Protein AF-A0A098E6D9-F1 (afdb_monomer_lite)

Organism: Ostreococcus tauri (NCBI:txid70448)

Sequence (178 aa):
MLVVFVSSFVLCVAFELAEGRKIWLTEDYASACRRLDDARRRLVDAEEKASEKGDTKKNARAVSHARVAVADAERRRREMAIIARKWFTGATYSGALVVRAVYGDAAGWRLPFAVPDFARGLLGAGEDPRDINAATAFLLTTFVIRSVIGDFLDRRVRVADAYTSASRRTKELMNKTQ

Foldseek 3Di:
DVVLLVLLLVLLVVLCVVCCVPQVVDVVLVVLVVQLVVLVVQLVVLVVVCVVDPPPPVSVVSNVVSVVSNVVSLVVLLVSVVVSVVVSVVVLVVSLVVQCVVQPLDFQDFAPDFDPPVCCVVQVQDPGRRTGGSSSNSSVSNVVSNVVVCVVVVVCVSNVVSPVVVVVVVVVVVVVVD

pLDDT: mean 77.9, std 12.8, range [39.34, 92.75]

Structure (mmCIF, N/CA/C/O backbone):
data_AF-A0A098E6D9-F1
#
_entry.id   AF-A0A098E6D9-F1
#
loop_
_atom_site.group_PDB
_atom_site.id
_atom_site.type_symbol
_atom_site.label_atom_id
_atom_site.label_alt_id
_atom_site.label_comp_id
_atom_site.label_asym_id
_atom_site.label_entity_id
_atom_site.label_seq_id
_atom_site.pdbx_PDB_ins_code
_atom_site.Cartn_x
_atom_site.Cartn_y
_atom_site.Cartn_z
_atom_site.occupancy
_atom_site.B_iso_or_equiv
_atom_site.auth_seq_id
_atom_site.auth_comp_id
_atom_site.auth_asym_id
_atom_site.auth_atom_id
_atom_site.pdbx_PDB_model_num
ATOM 1 N N . MET A 1 1 ? 13.467 -4.546 -21.155 1.00 65.75 1 MET A N 1
ATOM 2 C CA . MET A 1 1 ? 12.215 -5.224 -20.736 1.00 65.75 1 MET A CA 1
ATOM 3 C C . MET A 1 1 ? 12.384 -6.174 -19.552 1.00 65.75 1 MET A C 1
ATOM 5 O O . MET A 1 1 ? 11.866 -5.846 -18.492 1.00 65.75 1 MET A O 1
ATOM 9 N N . LEU A 1 2 ? 13.107 -7.301 -19.677 1.00 79.19 2 LEU A N 1
ATOM 10 C CA . LEU A 1 2 ? 13.251 -8.285 -18.584 1.00 79.19 2 LEU A CA 1
ATOM 11 C C . LEU A 1 2 ? 13.831 -7.670 -17.301 1.00 79.19 2 LEU A C 1
ATOM 13 O O . LEU A 1 2 ? 13.334 -7.936 -16.215 1.00 79.19 2 LEU A O 1
ATOM 17 N N . VAL A 1 3 ? 14.832 -6.796 -17.433 1.00 78.31 3 VAL A N 1
ATOM 18 C CA . VAL A 1 3 ? 15.489 -6.166 -16.278 1.00 78.31 3 V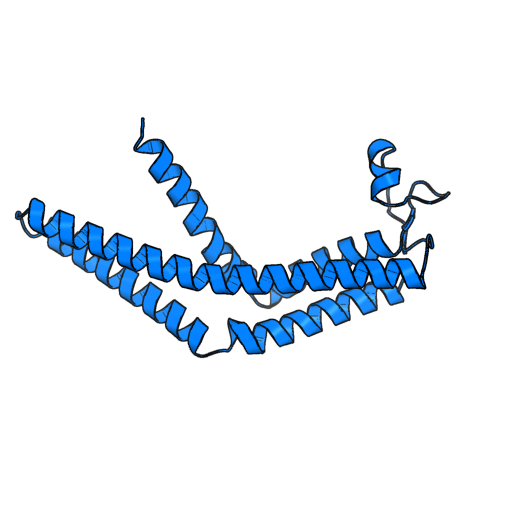AL A CA 1
ATOM 19 C C . VAL A 1 3 ? 14.520 -5.305 -15.466 1.00 78.31 3 VAL A C 1
ATOM 21 O O . VAL A 1 3 ? 14.479 -5.444 -14.253 1.00 78.31 3 VAL A O 1
ATOM 24 N N . VAL A 1 4 ? 13.670 -4.499 -16.116 1.00 83.81 4 VAL A N 1
ATOM 25 C CA . VAL A 1 4 ? 12.647 -3.686 -15.428 1.00 83.81 4 VAL A CA 1
ATOM 26 C C . VAL A 1 4 ? 11.694 -4.577 -14.633 1.00 83.81 4 VAL A C 1
ATOM 28 O O . VAL A 1 4 ? 11.439 -4.310 -13.463 1.00 83.81 4 VAL A O 1
ATOM 31 N N . PHE A 1 5 ? 11.227 -5.670 -15.242 1.00 86.94 5 PHE A N 1
ATOM 32 C CA . PHE A 1 5 ? 10.346 -6.623 -14.574 1.00 86.94 5 PHE A CA 1
ATOM 33 C C . PHE A 1 5 ? 11.021 -7.292 -13.370 1.00 86.94 5 PHE A C 1
ATOM 35 O O . PHE A 1 5 ? 10.456 -7.306 -12.278 1.00 86.94 5 PHE A O 1
ATOM 42 N N . VAL A 1 6 ? 12.245 -7.800 -13.545 1.00 88.00 6 VAL A N 1
ATOM 43 C CA . VAL A 1 6 ? 13.014 -8.451 -12.475 1.00 88.00 6 VAL A CA 1
ATOM 44 C C . VAL A 1 6 ? 13.303 -7.468 -11.340 1.00 88.00 6 VAL A C 1
ATOM 46 O O . VAL A 1 6 ? 13.092 -7.810 -10.180 1.00 88.00 6 VAL A O 1
ATOM 49 N N . SER A 1 7 ? 13.706 -6.232 -11.640 1.00 87.00 7 SER A N 1
ATOM 50 C CA . SER A 1 7 ? 13.943 -5.198 -10.628 1.00 87.00 7 SER A CA 1
ATOM 51 C C . SER A 1 7 ? 12.672 -4.850 -9.850 1.00 87.00 7 SER A C 1
ATOM 53 O O . SER A 1 7 ? 12.715 -4.774 -8.622 1.00 87.00 7 SER A O 1
ATOM 55 N N . SER A 1 8 ? 11.531 -4.686 -10.531 1.00 90.38 8 SER A N 1
ATOM 56 C CA . SER A 1 8 ? 10.234 -4.470 -9.876 1.00 90.38 8 SER A CA 1
ATOM 57 C C . SER A 1 8 ? 9.843 -5.650 -8.986 1.00 90.38 8 SER A C 1
ATOM 59 O O . SER A 1 8 ? 9.383 -5.447 -7.860 1.00 90.38 8 SER A O 1
ATOM 61 N N . PHE A 1 9 ? 10.056 -6.881 -9.457 1.00 90.44 9 PHE A N 1
ATOM 62 C CA . PHE A 1 9 ? 9.768 -8.094 -8.697 1.00 90.44 9 PHE A CA 1
ATOM 63 C C . PHE A 1 9 ? 10.631 -8.197 -7.436 1.00 90.44 9 PHE A C 1
ATOM 65 O O . PHE A 1 9 ? 10.098 -8.365 -6.339 1.00 90.44 9 PHE A O 1
ATOM 72 N N . VAL A 1 10 ? 11.949 -8.019 -7.570 1.00 91.06 10 VAL A N 1
ATOM 73 C CA . VAL A 1 10 ? 12.897 -8.045 -6.447 1.00 91.06 10 VAL A CA 1
ATOM 74 C C . VAL A 1 10 ? 12.546 -6.976 -5.418 1.00 91.06 10 VAL A C 1
ATOM 76 O O . VAL A 1 10 ? 12.503 -7.283 -4.228 1.00 91.06 10 VAL A O 1
ATOM 79 N N . LEU A 1 11 ? 12.228 -5.749 -5.851 1.00 90.88 11 LEU A N 1
ATOM 80 C CA . LEU A 1 11 ? 11.802 -4.690 -4.937 1.00 90.88 11 LEU A CA 1
ATOM 81 C C . LEU A 1 11 ? 10.538 -5.095 -4.166 1.00 90.88 11 LEU A C 1
ATOM 83 O O . LEU A 1 11 ? 10.488 -4.939 -2.946 1.00 90.88 11 LEU A O 1
ATOM 87 N N . CYS A 1 12 ? 9.529 -5.637 -4.855 1.00 89.81 12 CYS A N 1
ATOM 88 C CA . CYS A 1 12 ? 8.280 -6.056 -4.223 1.00 89.81 12 CYS A CA 1
ATOM 89 C C . CYS A 1 12 ? 8.492 -7.179 -3.201 1.00 89.81 12 CYS A C 1
ATOM 91 O O . CYS A 1 12 ? 7.958 -7.094 -2.097 1.00 89.81 12 CYS A O 1
ATOM 93 N N . VAL A 1 13 ? 9.280 -8.202 -3.544 1.00 89.00 13 VAL A N 1
ATOM 94 C CA . VAL A 1 13 ? 9.582 -9.326 -2.644 1.00 89.00 13 VAL A CA 1
ATOM 95 C C . VAL A 1 13 ? 10.403 -8.858 -1.445 1.00 89.00 13 VAL A C 1
ATOM 97 O O . VAL A 1 13 ? 10.066 -9.188 -0.310 1.00 89.00 13 VAL A O 1
ATOM 100 N N . ALA A 1 14 ? 11.440 -8.045 -1.663 1.00 88.69 14 ALA A N 1
ATOM 101 C CA . ALA A 1 14 ? 12.267 -7.510 -0.585 1.00 88.69 14 ALA A CA 1
ATOM 102 C C . ALA A 1 14 ? 11.437 -6.683 0.408 1.00 88.69 14 ALA A C 1
ATOM 104 O O . ALA A 1 14 ? 11.579 -6.848 1.622 1.00 88.69 14 ALA A O 1
ATOM 105 N N . PHE A 1 15 ? 10.531 -5.838 -0.093 1.00 86.88 15 PHE A N 1
ATOM 106 C CA . PHE A 1 15 ? 9.629 -5.069 0.761 1.00 86.88 15 PHE A CA 1
ATOM 107 C C . PHE A 1 15 ? 8.600 -5.933 1.472 1.00 86.88 15 PHE A C 1
ATOM 109 O O . PHE A 1 15 ? 8.308 -5.665 2.631 1.00 86.88 15 PHE A O 1
ATOM 116 N N . GLU A 1 16 ? 8.072 -6.972 0.832 1.00 83.06 16 GLU A N 1
ATOM 117 C CA . GLU A 1 16 ? 7.136 -7.873 1.500 1.00 83.06 16 GLU A CA 1
ATOM 118 C C . GLU A 1 16 ? 7.812 -8.660 2.626 1.00 83.06 16 GLU A C 1
ATOM 120 O O . GLU A 1 16 ? 7.252 -8.774 3.713 1.00 83.06 16 GLU A O 1
ATOM 125 N N . LEU A 1 17 ? 9.053 -9.113 2.428 1.00 83.44 17 LEU A N 1
ATOM 126 C CA . LEU A 1 17 ? 9.843 -9.756 3.481 1.00 83.44 17 LEU A CA 1
ATOM 127 C C . LEU A 1 17 ? 10.190 -8.781 4.614 1.00 83.44 17 LEU A C 1
ATOM 129 O O . LEU A 1 17 ? 10.124 -9.143 5.792 1.00 83.44 17 LEU A O 1
ATOM 133 N N . ALA A 1 18 ? 10.543 -7.538 4.277 1.00 82.94 18 ALA A N 1
ATOM 134 C CA . ALA A 1 18 ? 10.872 -6.507 5.256 1.00 82.94 18 ALA A CA 1
ATOM 135 C C . ALA A 1 18 ? 9.644 -6.053 6.064 1.00 82.94 18 ALA A C 1
ATOM 137 O O . ALA A 1 18 ? 9.718 -5.982 7.292 1.00 82.94 18 ALA A O 1
ATOM 138 N N . GLU A 1 19 ? 8.515 -5.779 5.402 1.00 78.25 19 GLU A N 1
ATOM 139 C CA . GLU A 1 19 ? 7.231 -5.470 6.044 1.00 78.25 19 GLU A CA 1
ATOM 140 C C . GLU A 1 19 ? 6.744 -6.658 6.874 1.00 78.25 19 GLU A C 1
ATOM 142 O O . GLU A 1 19 ? 6.321 -6.475 8.014 1.00 78.25 19 GLU A O 1
ATOM 147 N N . GLY A 1 20 ? 6.841 -7.873 6.329 1.00 71.88 20 GLY A N 1
ATOM 148 C CA . GLY A 1 20 ? 6.525 -9.113 7.026 1.00 71.88 20 GLY A CA 1
ATOM 149 C C . GLY A 1 20 ? 7.254 -9.176 8.360 1.00 71.88 20 GLY A C 1
ATOM 150 O O . GLY A 1 20 ? 6.616 -9.222 9.402 1.00 71.88 20 GLY A O 1
ATOM 151 N N . ARG A 1 21 ? 8.585 -9.067 8.348 1.00 74.94 21 ARG A N 1
ATOM 152 C CA . ARG A 1 21 ? 9.406 -9.141 9.565 1.00 74.94 21 ARG A CA 1
ATOM 153 C C . ARG A 1 21 ? 9.199 -7.987 10.544 1.00 74.94 21 ARG A C 1
ATOM 155 O O . ARG A 1 21 ? 9.228 -8.224 11.744 1.00 74.94 21 ARG A O 1
ATOM 162 N N . LYS A 1 22 ? 9.055 -6.748 10.063 1.00 69.50 22 LYS A N 1
ATOM 163 C CA . LYS A 1 22 ? 9.039 -5.557 10.935 1.00 69.50 22 LYS A CA 1
ATOM 164 C C . LYS A 1 22 ? 7.652 -5.143 11.411 1.00 69.50 22 LYS A C 1
ATOM 166 O O . LYS A 1 22 ? 7.557 -4.425 12.400 1.00 69.50 22 LYS A O 1
ATOM 171 N N . ILE A 1 23 ? 6.602 -5.517 10.685 1.00 68.69 23 ILE A N 1
ATOM 172 C CA . ILE A 1 23 ? 5.256 -4.981 10.904 1.00 68.69 23 ILE A CA 1
ATOM 173 C C . ILE A 1 23 ? 4.261 -6.106 11.137 1.00 68.69 23 ILE A C 1
ATOM 175 O O . ILE A 1 23 ? 3.522 -6.046 12.105 1.00 68.69 23 ILE A O 1
ATOM 179 N N . TRP A 1 24 ? 4.221 -7.127 10.280 1.00 63.44 24 TRP A N 1
ATOM 180 C CA . TRP A 1 24 ? 3.125 -8.107 10.320 1.00 63.44 24 TRP A CA 1
ATOM 181 C C . TRP A 1 24 ? 3.408 -9.327 11.204 1.00 63.44 24 TRP A C 1
ATOM 183 O O . TRP A 1 24 ? 2.477 -9.890 11.771 1.00 63.44 24 TRP A O 1
ATOM 193 N N . LEU A 1 25 ? 4.674 -9.729 11.329 1.00 60.56 25 LEU A N 1
ATOM 194 C CA . LEU A 1 25 ? 5.124 -10.876 12.126 1.00 60.56 25 LEU A CA 1
ATOM 195 C C . LEU A 1 25 ? 5.604 -10.475 13.526 1.00 60.56 25 LEU A C 1
ATOM 197 O O . LEU A 1 25 ? 6.113 -11.316 14.263 1.00 60.56 25 LEU A O 1
ATOM 201 N N . THR A 1 26 ? 5.479 -9.201 13.898 1.00 68.31 26 THR A N 1
ATOM 202 C CA . THR A 1 26 ? 5.846 -8.741 15.237 1.00 68.31 26 THR A CA 1
ATOM 203 C C . THR A 1 26 ? 4.718 -8.997 16.231 1.00 68.31 26 THR A C 1
ATOM 205 O O . THR A 1 26 ? 3.528 -8.916 15.904 1.00 68.31 26 THR A O 1
ATOM 208 N N . GLU A 1 27 ? 5.088 -9.261 17.487 1.00 69.44 27 GLU A N 1
ATOM 209 C CA . GLU A 1 27 ? 4.126 -9.391 18.588 1.00 69.44 27 GLU A CA 1
ATOM 210 C C . GLU A 1 27 ? 3.272 -8.127 18.763 1.00 69.44 27 GLU A C 1
ATOM 212 O O . GLU A 1 27 ? 2.122 -8.211 19.197 1.00 69.44 27 GLU A O 1
ATOM 217 N N . ASP A 1 28 ? 3.790 -6.966 18.358 1.00 70.75 28 ASP A N 1
ATOM 218 C CA . ASP A 1 28 ? 3.092 -5.684 18.412 1.00 70.75 28 ASP A CA 1
ATOM 219 C C . ASP A 1 28 ? 1.835 -5.663 17.540 1.00 70.75 28 ASP A C 1
ATOM 221 O O . ASP A 1 28 ? 0.778 -5.229 18.001 1.00 70.75 28 ASP A O 1
ATOM 225 N N . TYR A 1 29 ? 1.895 -6.185 16.312 1.00 70.94 29 TYR A N 1
ATOM 226 C CA . TYR A 1 29 ? 0.717 -6.236 15.446 1.00 70.94 29 TYR A CA 1
ATOM 227 C C . TYR A 1 29 ? -0.288 -7.287 15.921 1.00 70.94 29 TYR A C 1
ATOM 229 O O . TYR A 1 29 ? -1.487 -7.010 16.005 1.00 70.94 29 TYR A O 1
ATOM 237 N N . ALA A 1 30 ? 0.192 -8.462 16.339 1.00 74.94 30 ALA A N 1
ATOM 238 C CA . ALA A 1 30 ? -0.660 -9.490 16.934 1.00 74.94 30 ALA A CA 1
ATOM 239 C C . ALA A 1 30 ? -1.338 -8.998 18.229 1.00 74.94 30 ALA A C 1
ATOM 241 O O . ALA A 1 30 ? -2.508 -9.287 18.481 1.00 74.94 30 ALA A O 1
ATOM 242 N N . SER A 1 31 ? -0.634 -8.223 19.058 1.00 77.88 31 SER A N 1
ATOM 243 C CA . SER A 1 31 ? -1.201 -7.608 20.262 1.00 77.88 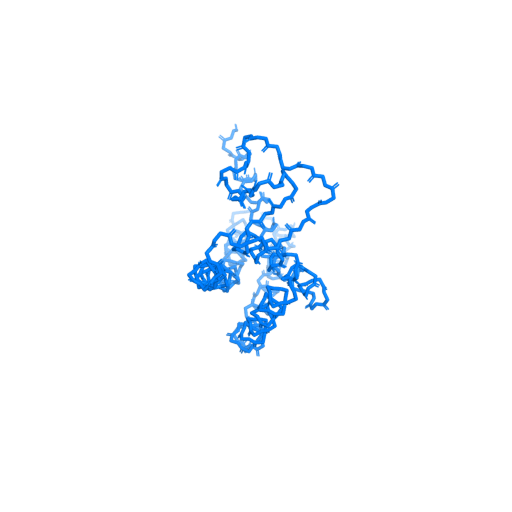31 SER A CA 1
ATOM 244 C C . SER A 1 31 ? -2.203 -6.500 19.928 1.00 77.88 31 SER A C 1
ATOM 246 O O . SER A 1 31 ? -3.231 -6.398 20.595 1.00 77.88 31 SER A O 1
ATOM 248 N N . ALA A 1 32 ? -1.969 -5.712 18.874 1.00 77.06 32 ALA A N 1
ATOM 249 C CA . ALA A 1 32 ? -2.914 -4.705 18.399 1.00 77.06 32 ALA A CA 1
ATOM 250 C C . ALA A 1 32 ? -4.218 -5.338 17.889 1.00 77.06 32 ALA A C 1
ATOM 252 O O . ALA A 1 32 ? -5.297 -4.839 18.209 1.00 77.06 32 ALA A O 1
ATOM 253 N N . CYS A 1 33 ? -4.135 -6.457 17.162 1.00 78.25 33 CYS A N 1
ATOM 254 C CA . CYS A 1 33 ? -5.308 -7.228 16.750 1.00 78.25 33 CYS A CA 1
ATOM 255 C C . CYS A 1 33 ? -6.067 -7.796 17.957 1.00 78.25 33 CYS A C 1
ATOM 257 O O . CYS A 1 33 ? -7.266 -7.565 18.071 1.00 78.25 33 CYS A O 1
ATOM 259 N N . ARG A 1 34 ? -5.371 -8.415 18.922 1.00 82.06 34 ARG A N 1
ATOM 260 C CA . ARG A 1 34 ? -6.006 -8.910 20.159 1.00 82.06 34 ARG A CA 1
ATOM 261 C C . ARG A 1 34 ? -6.709 -7.798 20.945 1.00 82.06 34 ARG A C 1
ATOM 263 O O . ARG A 1 34 ? -7.854 -7.959 21.348 1.00 82.06 34 ARG A O 1
ATOM 270 N N . ARG A 1 35 ? -6.071 -6.632 21.096 1.00 82.19 35 ARG A N 1
ATOM 271 C CA . ARG A 1 35 ? -6.668 -5.461 21.769 1.00 82.19 35 ARG A CA 1
ATOM 272 C C . ARG A 1 35 ? -7.918 -4.943 21.061 1.00 82.19 35 ARG A C 1
ATOM 274 O O . ARG A 1 35 ? -8.838 -4.481 21.729 1.00 82.19 35 ARG A O 1
ATOM 281 N N . LEU A 1 36 ? -7.940 -4.984 19.730 1.00 81.62 36 LEU A N 1
ATOM 282 C CA . LEU A 1 36 ? -9.113 -4.620 18.941 1.00 81.62 36 LEU A CA 1
ATOM 283 C C . LEU A 1 36 ? -10.263 -5.603 19.187 1.00 81.62 36 LEU A C 1
ATOM 285 O O . LEU A 1 36 ? -11.388 -5.165 19.423 1.00 81.62 36 LEU A O 1
ATOM 289 N N . ASP A 1 37 ? -9.982 -6.904 19.160 1.00 84.19 37 ASP A N 1
ATOM 290 C CA . ASP A 1 37 ? -10.990 -7.941 19.385 1.00 84.19 37 ASP A CA 1
ATOM 291 C C . ASP A 1 37 ? -11.558 -7.864 20.807 1.00 84.19 37 ASP A C 1
ATOM 293 O O . ASP A 1 37 ? -12.777 -7.874 20.987 1.00 84.19 37 ASP A O 1
ATOM 297 N N . ASP A 1 38 ? -10.702 -7.662 21.810 1.00 85.75 38 ASP A N 1
ATOM 298 C CA . ASP A 1 38 ? -11.121 -7.446 23.197 1.00 85.75 38 ASP A CA 1
ATOM 299 C C . ASP A 1 38 ? -11.972 -6.177 23.348 1.00 85.75 38 ASP A C 1
ATOM 301 O O . ASP A 1 38 ? -12.983 -6.179 24.051 1.00 85.75 38 ASP A O 1
ATOM 305 N N . ALA A 1 39 ? -11.598 -5.080 22.679 1.00 80.81 39 ALA A N 1
ATOM 306 C CA . ALA A 1 39 ? -12.375 -3.842 22.700 1.00 80.81 39 ALA A CA 1
ATOM 307 C C . ALA A 1 39 ? -13.746 -4.011 22.025 1.00 80.81 39 ALA A C 1
ATOM 309 O O . ALA A 1 39 ? -14.738 -3.475 22.519 1.00 80.81 39 ALA A O 1
ATOM 310 N N . ARG A 1 40 ? -13.819 -4.778 20.928 1.00 83.56 40 ARG A N 1
ATOM 311 C CA . ARG A 1 40 ? -15.078 -5.100 20.239 1.00 83.56 40 ARG A CA 1
ATOM 312 C C . ARG A 1 40 ? -15.990 -5.954 21.110 1.00 83.56 40 ARG A C 1
ATOM 314 O O . ARG A 1 40 ? -17.165 -5.627 21.225 1.00 83.56 40 ARG A O 1
ATOM 321 N N . ARG A 1 41 ? -15.453 -6.977 21.781 1.00 84.50 41 ARG A N 1
ATOM 322 C CA . ARG A 1 41 ? -16.214 -7.789 22.747 1.00 84.50 41 ARG A CA 1
ATOM 323 C C . ARG A 1 41 ? -16.776 -6.930 23.878 1.00 84.50 41 ARG A C 1
ATOM 325 O O . ARG A 1 41 ? -17.969 -6.965 24.136 1.00 84.50 41 ARG A O 1
ATOM 332 N N . ARG A 1 42 ? -15.952 -6.053 24.464 1.00 81.62 42 ARG A N 1
ATOM 333 C CA . ARG A 1 42 ? -16.396 -5.116 25.514 1.00 81.62 42 ARG A CA 1
ATOM 334 C C . ARG A 1 42 ? -17.488 -4.155 25.050 1.00 81.62 42 ARG A C 1
ATOM 336 O O . ARG A 1 42 ? -18.301 -3.740 25.869 1.00 81.62 42 ARG A O 1
ATOM 343 N N . LEU A 1 43 ? -17.482 -3.759 23.777 1.00 82.00 43 LEU A N 1
ATOM 344 C CA . LEU A 1 43 ? -18.540 -2.929 23.210 1.00 82.00 43 LEU A CA 1
ATOM 345 C C . LEU A 1 43 ? -19.858 -3.701 23.124 1.00 82.00 43 LEU A C 1
ATOM 347 O O . LEU A 1 43 ? -20.870 -3.167 23.564 1.00 82.00 43 LEU A O 1
ATOM 351 N N . VAL A 1 44 ? -19.826 -4.941 22.627 1.00 85.38 44 VAL A N 1
ATOM 352 C CA . VAL A 1 44 ? -21.008 -5.817 22.568 1.00 85.38 44 VAL A CA 1
ATOM 353 C C . VAL A 1 44 ? -21.572 -6.041 23.972 1.00 85.38 44 VAL A C 1
ATOM 355 O O . VAL A 1 44 ? -22.734 -5.726 24.207 1.00 85.38 44 VAL A O 1
ATOM 358 N N . ASP A 1 45 ? -20.733 -6.421 24.941 1.00 85.44 45 ASP A N 1
ATOM 359 C CA . ASP A 1 45 ? -21.157 -6.618 26.335 1.00 85.44 45 ASP A CA 1
ATOM 360 C C . ASP A 1 45 ? -21.757 -5.343 26.956 1.00 85.44 45 ASP A C 1
ATOM 362 O O . ASP A 1 45 ? -22.649 -5.398 27.806 1.00 85.44 45 ASP A O 1
ATOM 366 N N . ALA A 1 46 ? -21.226 -4.169 26.597 1.00 80.25 46 ALA A N 1
ATOM 367 C CA . ALA A 1 46 ? -21.726 -2.888 27.085 1.00 80.25 46 ALA A CA 1
ATOM 368 C C . ALA A 1 46 ? -23.068 -2.516 26.443 1.00 80.25 46 ALA A C 1
ATOM 370 O O . ALA A 1 46 ? -23.915 -1.942 27.126 1.00 80.25 46 ALA A O 1
ATOM 371 N N . GLU A 1 47 ? -23.264 -2.830 25.161 1.00 81.75 47 GLU A N 1
ATOM 372 C CA . GLU A 1 47 ? -24.525 -2.626 24.443 1.00 81.75 47 GLU A CA 1
ATOM 373 C C . GLU A 1 47 ? -25.614 -3.586 24.950 1.00 81.75 47 GLU A C 1
ATOM 375 O O . GLU A 1 47 ? -26.730 -3.140 25.221 1.00 81.75 47 GLU A O 1
ATOM 380 N N . GLU A 1 48 ? -25.277 -4.852 25.210 1.00 83.06 48 GLU A N 1
ATOM 381 C CA . GLU A 1 48 ? -26.181 -5.834 25.826 1.00 83.06 48 GLU A CA 1
ATOM 382 C C . GLU A 1 48 ? -26.610 -5.393 27.233 1.00 83.06 48 GLU A C 1
ATOM 384 O O . GLU A 1 48 ? -27.801 -5.230 27.502 1.00 83.06 48 GLU A O 1
ATOM 389 N N . LYS A 1 49 ? -25.658 -5.049 28.113 1.00 80.81 49 LYS A N 1
ATOM 390 C CA . LYS A 1 49 ? -25.966 -4.555 29.472 1.00 80.81 49 LYS A CA 1
ATOM 391 C C . LYS A 1 49 ? -26.743 -3.240 29.472 1.00 80.81 49 LYS A C 1
ATOM 393 O O . LYS A 1 49 ? -27.501 -2.978 30.409 1.00 80.81 49 LYS A O 1
ATOM 398 N N . ALA A 1 50 ? -26.537 -2.397 28.459 1.00 77.38 50 ALA A N 1
ATOM 399 C CA . ALA A 1 50 ? -27.295 -1.165 28.280 1.00 77.38 50 ALA A CA 1
ATOM 400 C C . ALA A 1 50 ? -28.752 -1.427 27.886 1.00 77.38 50 ALA A C 1
ATOM 402 O O . ALA A 1 50 ? -29.617 -0.649 28.281 1.00 77.38 50 ALA A O 1
ATOM 403 N N . SER A 1 51 ? -29.010 -2.505 27.140 1.00 76.25 51 SER A N 1
ATOM 404 C CA . SER A 1 51 ? -30.357 -2.929 26.751 1.00 76.25 51 SER A CA 1
ATOM 405 C C . SER A 1 51 ? -31.135 -3.572 27.907 1.00 76.25 51 SER A C 1
ATOM 407 O O . SER A 1 51 ? -32.339 -3.364 28.020 1.00 76.25 51 SER A O 1
ATOM 409 N N . GLU A 1 52 ? -30.446 -4.281 28.808 1.00 78.56 52 GLU A N 1
ATOM 410 C CA . GLU A 1 52 ? -31.062 -4.980 29.946 1.00 78.56 52 GLU A CA 1
ATOM 411 C C . GLU A 1 52 ? -31.349 -4.068 31.149 1.00 78.56 52 GLU A C 1
ATOM 413 O O . GLU A 1 52 ? -32.303 -4.290 31.896 1.00 78.56 52 GLU A O 1
ATOM 418 N N . LYS A 1 53 ? -30.517 -3.045 31.383 1.00 64.56 53 LYS A N 1
ATOM 419 C CA . LYS A 1 53 ? -30.637 -2.158 32.551 1.00 64.56 53 LYS A CA 1
ATOM 420 C C . LYS A 1 53 ? -31.226 -0.808 32.144 1.00 64.56 53 LYS A C 1
ATOM 422 O O . LYS A 1 53 ? -30.622 -0.075 31.369 1.00 64.56 53 LYS A O 1
ATOM 427 N N . GLY A 1 54 ? -32.345 -0.418 32.758 1.00 60.28 54 GLY A N 1
ATOM 428 C CA . GLY A 1 54 ? -33.052 0.852 32.502 1.00 60.28 54 GLY A CA 1
ATOM 429 C C . GLY A 1 54 ? -32.300 2.147 32.868 1.00 60.28 54 GLY A C 1
ATOM 430 O O . GLY A 1 54 ? -32.842 3.240 32.714 1.00 60.28 54 GLY A O 1
ATOM 431 N N . ASP A 1 55 ? -31.049 2.055 33.331 1.00 64.69 55 ASP A N 1
ATOM 432 C CA . ASP A 1 55 ? -30.220 3.185 33.769 1.00 64.69 55 ASP A CA 1
ATOM 433 C C . ASP A 1 55 ? -29.547 3.892 32.571 1.00 64.69 55 ASP A C 1
ATOM 435 O O . ASP A 1 55 ? -28.341 3.805 32.305 1.00 64.69 55 ASP A O 1
ATOM 439 N N . THR A 1 56 ? -30.371 4.605 31.802 1.00 67.44 56 THR A N 1
ATOM 440 C CA . THR A 1 56 ? -30.070 5.133 30.458 1.00 67.44 56 THR A CA 1
ATOM 441 C C . THR A 1 56 ? -28.817 6.013 30.388 1.00 67.44 56 THR A C 1
ATOM 443 O O . THR A 1 56 ? -28.033 5.895 29.447 1.00 67.44 56 THR A O 1
ATOM 446 N N . LYS A 1 57 ? -28.557 6.877 31.381 1.00 71.56 57 LYS A N 1
ATOM 447 C CA . LYS A 1 57 ? -27.397 7.797 31.351 1.00 71.56 57 LYS A CA 1
ATOM 448 C C . LYS A 1 57 ? -26.056 7.112 31.626 1.00 71.56 57 LYS A C 1
ATOM 450 O O . LYS A 1 57 ? -25.062 7.429 30.968 1.00 71.56 57 LYS A O 1
ATOM 455 N N . LYS A 1 58 ? -25.998 6.202 32.603 1.00 72.75 58 LYS A N 1
ATOM 456 C CA . LYS A 1 58 ? -24.756 5.501 32.978 1.00 72.75 58 LYS A CA 1
ATOM 457 C C . LYS A 1 58 ? -24.352 4.506 31.891 1.00 72.75 58 LYS A C 1
ATOM 459 O O . LYS A 1 58 ? -23.182 4.451 31.513 1.00 72.75 58 LYS A O 1
ATOM 464 N N . ASN A 1 59 ? -25.338 3.816 31.326 1.00 73.81 59 ASN A N 1
ATOM 465 C CA . ASN A 1 59 ? -25.151 2.864 30.239 1.00 73.81 59 ASN A CA 1
ATOM 466 C C . ASN A 1 59 ? -24.732 3.553 28.931 1.00 73.81 59 ASN A C 1
ATOM 468 O O . ASN A 1 59 ? -23.779 3.113 28.293 1.00 73.81 59 ASN A O 1
ATOM 472 N N . ALA A 1 60 ? -25.330 4.702 28.587 1.00 74.94 60 ALA A N 1
ATOM 473 C CA . ALA A 1 60 ? -24.908 5.488 27.424 1.00 74.94 60 ALA A CA 1
ATOM 474 C C . ALA A 1 60 ? -23.443 5.951 27.522 1.00 74.94 60 ALA A C 1
ATOM 476 O O . ALA A 1 60 ? -22.698 5.883 26.540 1.00 74.94 60 ALA A O 1
ATOM 477 N N . ARG A 1 61 ? -22.995 6.373 28.715 1.00 80.38 61 ARG A N 1
ATOM 478 C CA . ARG A 1 61 ? -21.583 6.719 28.946 1.00 80.38 61 ARG A CA 1
ATOM 479 C C . ARG A 1 61 ? -20.676 5.500 28.796 1.00 80.38 61 ARG A C 1
ATOM 481 O O . ARG A 1 61 ? -19.679 5.596 28.086 1.00 80.38 61 ARG A O 1
ATOM 488 N N . ALA A 1 62 ? -21.027 4.359 29.388 1.00 78.50 62 ALA A N 1
ATOM 489 C CA . ALA A 1 62 ? -20.242 3.128 29.264 1.00 78.50 62 ALA A CA 1
ATOM 490 C C . ALA A 1 62 ? -20.079 2.676 27.799 1.00 78.50 62 ALA A C 1
ATOM 492 O O . ALA A 1 62 ? -18.957 2.417 27.361 1.00 78.50 62 ALA A O 1
ATOM 493 N N . VAL A 1 63 ? -21.164 2.687 27.016 1.00 81.81 63 VAL A N 1
ATOM 494 C CA . VAL A 1 63 ? -21.134 2.378 25.575 1.00 81.81 63 VAL A CA 1
ATOM 495 C C . VAL A 1 63 ? -20.271 3.390 24.816 1.00 81.81 63 VAL A C 1
ATOM 497 O O . VAL A 1 63 ? -19.456 3.006 23.979 1.00 81.81 63 VAL A O 1
ATOM 500 N N . SER A 1 64 ? -20.376 4.686 25.130 1.00 77.69 64 SER A N 1
ATOM 501 C CA . SER A 1 64 ? -19.543 5.716 24.492 1.00 77.69 64 SER A CA 1
ATOM 502 C C . SER A 1 64 ? -18.043 5.511 24.749 1.00 77.69 64 SER A C 1
ATOM 504 O O . SER A 1 64 ? -17.255 5.555 23.805 1.00 77.69 64 SER A O 1
ATOM 506 N N . HIS A 1 65 ? -17.646 5.190 25.985 1.00 78.75 65 HIS A N 1
ATOM 507 C CA . HIS A 1 65 ? -16.255 4.886 26.330 1.00 78.75 65 HIS A CA 1
ATOM 508 C C . HIS A 1 65 ? -15.751 3.619 25.629 1.00 78.75 65 HIS A C 1
ATOM 510 O O . HIS A 1 65 ? -14.627 3.613 25.124 1.00 78.75 65 HIS A O 1
ATOM 516 N N . ALA A 1 66 ? -16.581 2.577 25.524 1.00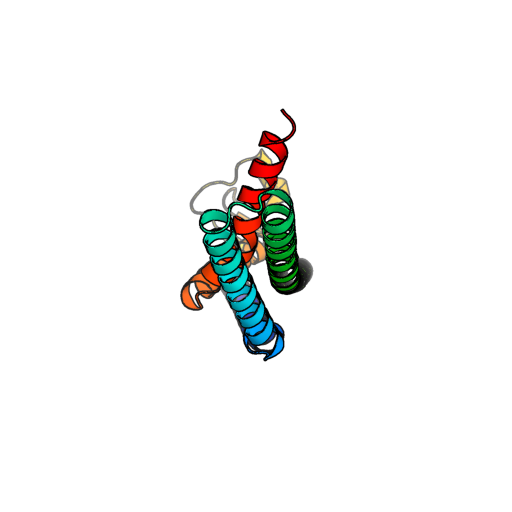 76.88 66 ALA A N 1
ATOM 517 C CA . ALA A 1 66 ? -16.242 1.367 24.776 1.00 76.88 66 ALA A CA 1
ATOM 518 C C . ALA A 1 66 ? -16.046 1.656 23.274 1.00 76.88 66 ALA A C 1
ATOM 520 O O . ALA A 1 66 ? -15.066 1.204 22.680 1.00 76.88 66 ALA A O 1
ATOM 521 N N . ARG A 1 67 ? -16.900 2.492 22.665 1.00 79.19 67 ARG A N 1
ATOM 522 C CA . ARG A 1 67 ? -16.748 2.925 21.261 1.00 79.19 67 ARG A CA 1
ATOM 523 C C . ARG A 1 67 ? -15.464 3.721 21.026 1.00 79.19 67 ARG A C 1
ATOM 525 O O . ARG A 1 67 ? -14.826 3.554 19.987 1.00 79.19 67 ARG A O 1
ATOM 532 N N . VAL A 1 68 ? -15.070 4.576 21.972 1.00 82.69 68 VAL A N 1
ATOM 533 C CA . VAL A 1 68 ? -13.789 5.305 21.910 1.00 82.69 68 VAL A CA 1
ATOM 534 C C . VAL A 1 68 ? -12.606 4.343 22.058 1.00 82.69 68 VAL A C 1
ATOM 536 O O . VAL A 1 68 ? -11.654 4.435 21.293 1.00 82.69 68 VAL A O 1
ATOM 539 N N . ALA A 1 69 ? -12.681 3.349 22.943 1.00 76.75 69 ALA A N 1
ATOM 540 C CA . ALA A 1 69 ? -11.619 2.350 23.074 1.00 76.75 69 ALA A CA 1
ATOM 541 C C . ALA A 1 69 ? -11.413 1.532 21.782 1.00 76.75 69 ALA A C 1
ATOM 543 O O . ALA A 1 69 ? -10.273 1.313 21.364 1.00 76.75 69 ALA A O 1
ATOM 544 N N . VAL A 1 70 ? -12.501 1.139 21.105 1.00 79.81 70 VAL A N 1
ATOM 545 C CA . VAL A 1 70 ? -12.435 0.495 19.778 1.00 79.81 70 VAL A CA 1
ATOM 546 C C . VAL A 1 70 ? -11.802 1.436 18.749 1.00 79.81 70 VAL A C 1
ATOM 548 O O . VAL A 1 70 ? -10.955 1.015 17.964 1.00 79.81 70 VAL A O 1
ATOM 551 N N . ALA A 1 71 ? -12.160 2.722 18.782 1.00 76.94 71 ALA A N 1
ATOM 552 C CA . ALA A 1 71 ? -11.608 3.745 17.895 1.00 76.94 71 ALA A CA 1
ATOM 553 C C . ALA A 1 71 ? -10.086 3.852 17.974 1.00 76.94 71 ALA A C 1
ATOM 555 O O . ALA A 1 71 ? -9.408 3.873 16.946 1.00 76.94 71 ALA A O 1
ATOM 556 N N . ASP A 1 72 ? -9.568 3.934 19.196 1.00 79.62 72 ASP A N 1
ATOM 557 C CA . ASP A 1 72 ? -8.144 4.114 19.444 1.00 79.62 72 ASP A CA 1
ATOM 558 C C . ASP A 1 72 ? -7.359 2.850 19.081 1.00 79.62 72 ASP A C 1
ATOM 560 O O . ASP A 1 72 ? -6.272 2.938 18.501 1.00 79.62 72 ASP A O 1
ATOM 564 N N . ALA A 1 73 ? -7.926 1.668 19.346 1.00 77.25 73 ALA A N 1
ATOM 565 C CA . ALA A 1 73 ? -7.350 0.395 18.919 1.00 77.25 73 ALA A CA 1
ATOM 566 C C . ALA A 1 73 ? -7.285 0.277 17.383 1.00 77.25 73 ALA A C 1
ATOM 568 O O . ALA A 1 73 ? -6.241 -0.089 16.836 1.00 77.25 73 ALA A O 1
ATOM 569 N N . GLU A 1 74 ? -8.353 0.661 16.670 1.00 78.75 74 GLU A N 1
ATOM 570 C CA . GLU A 1 74 ? -8.360 0.714 15.202 1.00 78.75 74 GLU A CA 1
ATOM 571 C 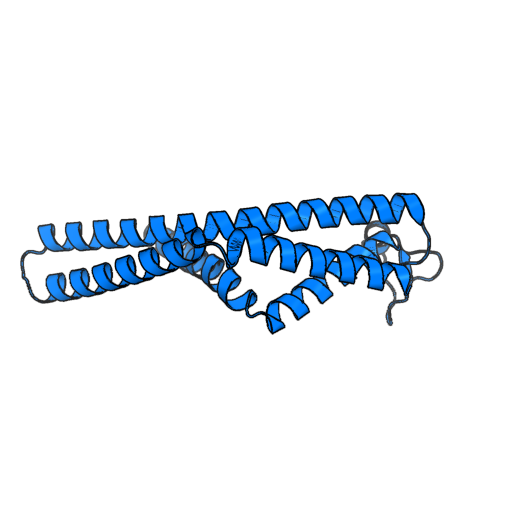C . GLU A 1 74 ? -7.314 1.686 14.662 1.00 78.75 74 GLU A C 1
ATOM 573 O O . GLU A 1 74 ? -6.593 1.364 13.713 1.00 78.75 74 GLU A O 1
ATOM 578 N N . ARG A 1 75 ? -7.212 2.874 15.267 1.00 76.19 75 ARG A N 1
ATOM 579 C CA . ARG A 1 75 ? -6.265 3.905 14.844 1.00 76.19 75 ARG A CA 1
ATOM 580 C C . ARG A 1 75 ? -4.820 3.421 14.954 1.00 76.19 75 ARG A C 1
ATOM 582 O O . ARG A 1 75 ? -4.084 3.534 13.976 1.00 76.19 75 ARG A O 1
ATOM 589 N N . ARG A 1 76 ? -4.432 2.819 16.082 1.00 76.38 76 ARG A N 1
ATOM 590 C CA . ARG A 1 76 ? -3.075 2.273 16.271 1.00 76.38 76 ARG A CA 1
ATOM 591 C C . ARG A 1 76 ? -2.738 1.192 15.241 1.00 76.38 76 ARG A C 1
ATOM 593 O O . ARG A 1 76 ? -1.653 1.213 14.666 1.00 76.38 76 ARG A O 1
ATOM 600 N N . ARG A 1 77 ? -3.685 0.296 14.936 1.00 74.44 77 ARG A N 1
ATOM 601 C CA . ARG A 1 77 ? -3.508 -0.728 13.889 1.00 74.44 77 ARG A CA 1
ATOM 602 C C . ARG A 1 77 ? -3.319 -0.103 12.500 1.00 74.44 77 ARG A C 1
ATOM 604 O O . ARG A 1 77 ? -2.502 -0.576 11.712 1.00 74.44 77 ARG A O 1
ATOM 611 N N . ARG A 1 78 ? -4.060 0.967 12.188 1.00 73.19 78 ARG A N 1
ATOM 612 C CA . ARG A 1 78 ? -3.949 1.699 10.910 1.00 73.19 78 ARG A CA 1
ATOM 613 C C . ARG A 1 78 ? -2.618 2.413 10.755 1.00 73.19 78 ARG A C 1
ATOM 615 O O . ARG A 1 78 ? -2.048 2.380 9.669 1.00 73.19 78 ARG A O 1
ATOM 622 N N . GLU A 1 79 ? -2.135 3.064 11.808 1.00 77.75 79 GLU A N 1
ATOM 623 C CA . GLU A 1 79 ? -0.877 3.816 11.769 1.00 77.75 79 GLU A CA 1
ATOM 624 C C . GLU A 1 79 ? 0.289 2.915 11.336 1.00 77.75 79 GLU A C 1
ATOM 626 O O . GLU A 1 79 ? 1.058 3.299 10.454 1.00 77.75 79 GLU A O 1
ATOM 631 N N . MET A 1 80 ? 0.333 1.671 11.824 1.00 73.88 80 MET A N 1
ATOM 632 C CA . MET A 1 80 ? 1.317 0.667 11.397 1.00 73.88 80 MET A CA 1
ATOM 633 C C . MET A 1 80 ? 1.229 0.353 9.890 1.00 73.88 80 MET A C 1
ATOM 635 O O . MET A 1 80 ? 2.243 0.357 9.190 1.00 73.88 80 MET A O 1
ATOM 639 N N . ALA A 1 81 ? 0.018 0.161 9.355 1.00 73.69 81 ALA A N 1
ATOM 640 C CA . ALA A 1 81 ? -0.197 -0.105 7.928 1.00 73.69 81 ALA A CA 1
ATOM 641 C C . ALA A 1 81 ? 0.122 1.111 7.031 1.00 73.69 81 ALA A C 1
ATOM 643 O O . ALA 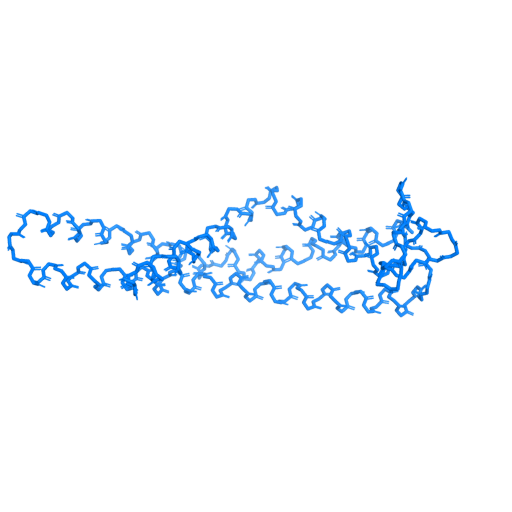A 1 81 ? 0.615 0.961 5.910 1.00 73.69 81 ALA A O 1
ATOM 644 N N . ILE A 1 82 ? -0.141 2.331 7.512 1.00 78.50 82 ILE A N 1
ATOM 645 C CA . ILE A 1 82 ? 0.172 3.577 6.797 1.00 78.50 82 ILE A CA 1
ATOM 646 C C . ILE A 1 82 ? 1.685 3.778 6.714 1.00 78.50 82 ILE A C 1
ATOM 648 O O . ILE A 1 82 ? 2.189 4.141 5.650 1.00 78.50 82 ILE A O 1
ATOM 652 N N . ILE A 1 83 ? 2.411 3.535 7.808 1.00 80.69 83 ILE A N 1
ATOM 653 C CA . ILE A 1 83 ? 3.874 3.636 7.836 1.00 80.69 83 ILE A CA 1
ATOM 654 C C . ILE A 1 83 ? 4.476 2.668 6.814 1.00 80.69 83 ILE A C 1
ATOM 656 O O . ILE A 1 83 ? 5.251 3.110 5.966 1.00 80.69 83 ILE A O 1
ATOM 660 N N . ALA A 1 84 ? 4.050 1.399 6.817 1.00 78.00 84 ALA A N 1
ATOM 661 C CA . ALA A 1 84 ? 4.474 0.396 5.834 1.00 78.00 84 ALA A CA 1
ATOM 662 C C . ALA A 1 84 ? 4.335 0.910 4.391 1.00 78.00 84 ALA A C 1
ATOM 664 O O . ALA A 1 84 ? 5.285 0.907 3.607 1.00 78.00 84 ALA A O 1
ATOM 665 N N . ARG A 1 85 ? 3.148 1.440 4.065 1.00 80.06 85 ARG A N 1
ATOM 666 C CA . ARG A 1 85 ? 2.846 1.985 2.740 1.00 80.06 85 ARG A CA 1
ATOM 667 C C . ARG A 1 85 ? 3.737 3.171 2.388 1.00 80.06 85 ARG A C 1
ATOM 669 O O . ARG A 1 85 ? 4.209 3.234 1.260 1.00 80.06 85 ARG A O 1
ATOM 676 N N . LYS A 1 86 ? 3.964 4.108 3.313 1.00 84.19 86 LYS A N 1
ATOM 677 C CA . LYS A 1 86 ? 4.818 5.281 3.063 1.00 84.19 86 LYS A CA 1
ATOM 678 C C . LYS A 1 86 ? 6.244 4.866 2.707 1.00 84.19 86 LYS A C 1
ATOM 680 O O . LYS A 1 86 ? 6.783 5.381 1.731 1.00 84.19 86 LYS A O 1
ATOM 685 N N . TRP A 1 87 ? 6.812 3.909 3.440 1.00 85.38 87 TRP A N 1
ATOM 686 C CA . TRP A 1 87 ? 8.140 3.365 3.145 1.00 85.38 87 TRP A CA 1
ATOM 687 C C . TRP A 1 87 ? 8.199 2.707 1.766 1.00 85.38 87 TRP A C 1
ATOM 689 O O . TRP A 1 87 ? 9.095 3.015 0.983 1.00 85.38 87 TRP A O 1
ATOM 699 N N . PHE A 1 88 ? 7.217 1.863 1.440 1.00 87.81 88 PHE A N 1
ATOM 700 C CA . PHE A 1 88 ? 7.141 1.216 0.130 1.00 87.81 88 PHE A CA 1
ATOM 701 C C . PHE A 1 88 ? 7.003 2.227 -1.018 1.00 87.81 88 PHE A C 1
ATOM 703 O O . PHE A 1 88 ? 7.715 2.136 -2.017 1.00 87.81 88 PHE A O 1
ATOM 710 N N . THR A 1 89 ? 6.118 3.216 -0.869 1.00 87.62 89 THR A N 1
ATOM 711 C CA . THR A 1 89 ? 5.931 4.288 -1.853 1.00 87.62 89 THR A CA 1
ATOM 712 C C . THR A 1 89 ? 7.225 5.073 -2.059 1.00 87.62 89 THR A C 1
ATOM 714 O O . THR A 1 89 ? 7.621 5.300 -3.199 1.00 87.62 89 THR A O 1
ATOM 717 N N . GLY A 1 90 ? 7.910 5.443 -0.971 1.00 89.31 90 GLY A N 1
ATOM 718 C CA . GLY A 1 90 ? 9.196 6.136 -1.034 1.00 89.31 90 GLY A CA 1
ATOM 719 C C . GLY A 1 90 ? 10.236 5.335 -1.816 1.00 89.31 90 GLY A C 1
ATOM 720 O O . GLY A 1 90 ? 10.798 5.840 -2.782 1.00 89.31 90 GLY A O 1
ATOM 721 N N . ALA A 1 91 ? 10.419 4.059 -1.475 1.00 90.19 91 ALA A N 1
ATOM 722 C CA . ALA A 1 91 ? 11.378 3.199 -2.164 1.00 90.19 91 ALA A CA 1
ATOM 723 C C . ALA A 1 91 ? 11.020 2.933 -3.630 1.00 90.19 91 ALA A C 1
ATOM 725 O O . ALA A 1 91 ? 11.911 2.847 -4.471 1.00 90.19 91 ALA A O 1
ATOM 726 N N . THR A 1 92 ? 9.730 2.846 -3.953 1.00 91.94 92 THR A N 1
ATOM 727 C CA . THR A 1 92 ? 9.258 2.693 -5.334 1.00 91.94 92 THR A CA 1
ATOM 728 C C . THR A 1 92 ? 9.615 3.919 -6.173 1.00 91.94 92 THR A C 1
ATOM 730 O O . THR A 1 92 ? 10.147 3.774 -7.272 1.00 91.94 92 THR A O 1
ATOM 733 N N . TYR A 1 93 ? 9.403 5.130 -5.648 1.00 92.44 93 TYR A N 1
ATOM 734 C CA . TYR A 1 93 ? 9.801 6.352 -6.349 1.00 92.44 93 TYR A CA 1
ATOM 735 C C . TYR A 1 93 ? 11.320 6.503 -6.449 1.00 92.44 93 TYR A C 1
ATOM 737 O O . TYR A 1 93 ? 11.819 6.837 -7.521 1.00 92.44 93 TYR A O 1
ATOM 745 N N . SER A 1 94 ? 12.072 6.193 -5.390 1.00 92.56 94 SER A N 1
ATOM 746 C CA . SER A 1 94 ? 13.539 6.169 -5.457 1.00 92.56 94 SER A CA 1
ATOM 747 C C . SER A 1 94 ? 14.043 5.161 -6.494 1.00 92.56 94 SER A C 1
ATOM 749 O O . SER A 1 94 ? 14.924 5.486 -7.285 1.00 92.56 94 SER A O 1
ATOM 751 N N . GLY A 1 95 ? 13.445 3.969 -6.555 1.00 91.06 95 GLY A N 1
ATOM 752 C CA . GLY A 1 95 ? 13.744 2.966 -7.576 1.00 91.06 95 GLY A CA 1
ATOM 753 C C . GLY A 1 95 ? 13.460 3.473 -8.990 1.00 91.06 95 GLY A C 1
ATOM 754 O O . GLY A 1 95 ? 14.298 3.314 -9.872 1.00 91.06 95 GLY A O 1
ATOM 755 N N . ALA A 1 96 ? 12.336 4.163 -9.200 1.00 91.12 96 ALA A N 1
ATOM 756 C CA . ALA A 1 96 ? 12.008 4.763 -10.492 1.00 91.12 96 ALA A CA 1
ATOM 757 C C . ALA A 1 96 ? 13.018 5.845 -10.916 1.00 91.12 96 ALA A C 1
ATOM 759 O O . ALA A 1 96 ? 13.371 5.913 -12.093 1.00 91.12 96 ALA A O 1
ATOM 760 N N . LEU A 1 97 ? 13.528 6.650 -9.974 1.00 91.31 97 LEU A N 1
ATOM 761 C CA . LEU A 1 97 ? 14.597 7.620 -10.246 1.00 91.31 97 LEU A CA 1
ATOM 762 C C . LEU A 1 97 ? 15.899 6.931 -10.666 1.00 91.31 97 LEU A C 1
ATOM 764 O O . LEU A 1 97 ? 16.529 7.368 -11.625 1.00 91.31 97 LEU A O 1
ATOM 768 N N . VAL A 1 98 ? 16.276 5.833 -10.003 1.00 91.25 98 VAL A N 1
ATOM 769 C CA . VAL A 1 98 ? 17.457 5.039 -10.382 1.00 91.25 98 VAL A CA 1
ATOM 770 C C . VAL A 1 98 ? 17.280 4.427 -11.769 1.00 91.25 98 VAL A C 1
ATOM 772 O O . VAL A 1 98 ? 18.174 4.534 -12.602 1.00 91.25 98 VAL A O 1
ATOM 775 N N . VAL A 1 99 ? 16.113 3.844 -12.060 1.00 90.50 99 VAL A N 1
ATOM 776 C CA . VAL A 1 99 ? 15.801 3.302 -13.391 1.00 90.50 99 VAL A CA 1
ATOM 777 C C . VAL A 1 99 ? 15.891 4.399 -14.451 1.00 90.50 99 VAL A C 1
ATOM 779 O O . VAL A 1 99 ? 16.502 4.179 -15.493 1.00 90.50 99 VAL A O 1
ATOM 782 N N . ARG A 1 100 ? 15.361 5.597 -14.179 1.00 88.75 100 ARG A N 1
ATOM 783 C CA . ARG A 1 100 ? 15.485 6.745 -15.088 1.00 88.75 100 ARG A CA 1
ATOM 784 C C . ARG A 1 100 ? 16.942 7.173 -15.285 1.00 88.75 100 ARG A C 1
ATOM 786 O O . ARG A 1 100 ? 17.323 7.479 -16.404 1.00 88.75 100 ARG A O 1
ATOM 793 N N . ALA A 1 101 ? 17.758 7.184 -14.233 1.00 89.25 101 ALA A N 1
ATOM 794 C CA . ALA A 1 101 ? 19.167 7.566 -14.328 1.00 89.25 101 ALA A CA 1
ATOM 795 C C . ALA A 1 101 ? 20.005 6.558 -15.134 1.00 89.25 101 ALA A C 1
ATOM 797 O O . ALA A 1 101 ? 20.897 6.957 -15.873 1.00 89.25 101 ALA A O 1
ATOM 798 N N . VAL A 1 102 ? 19.711 5.260 -15.005 1.00 90.19 102 VAL A N 1
ATOM 799 C CA . VAL A 1 102 ? 20.448 4.186 -15.691 1.00 90.19 102 VAL A CA 1
ATOM 800 C C . VAL A 1 102 ? 19.999 4.018 -17.141 1.00 90.19 102 VAL A C 1
ATOM 802 O O . VAL A 1 102 ? 20.827 3.798 -18.019 1.00 90.19 102 VAL A O 1
ATOM 805 N N . TYR A 1 103 ? 18.691 4.093 -17.395 1.00 86.81 103 TYR A N 1
ATOM 806 C CA . TYR A 1 103 ? 18.109 3.772 -18.700 1.00 86.81 103 TYR A CA 1
ATOM 807 C C . TYR A 1 103 ? 17.671 5.000 -19.505 1.00 86.81 103 TYR A C 1
ATOM 809 O O . TYR A 1 103 ? 17.299 4.847 -20.666 1.00 86.81 103 TYR A O 1
ATOM 817 N N . GLY A 1 104 ? 17.715 6.204 -18.929 1.00 83.81 104 GLY A N 1
ATOM 818 C CA . GLY A 1 104 ? 17.305 7.437 -19.601 1.00 83.81 104 GLY A CA 1
ATOM 819 C C . GLY A 1 104 ? 15.888 7.336 -20.172 1.00 83.81 104 GLY A C 1
ATOM 820 O O . GLY A 1 104 ? 14.954 6.923 -19.478 1.00 83.81 104 GLY A O 1
ATOM 821 N N . ASP A 1 105 ? 15.762 7.668 -21.457 1.00 80.44 105 ASP A N 1
ATOM 822 C CA . ASP A 1 105 ? 14.511 7.608 -22.223 1.00 80.44 105 ASP A CA 1
ATOM 823 C C . ASP A 1 105 ? 14.313 6.271 -22.961 1.00 80.44 105 ASP A C 1
ATOM 825 O O . ASP A 1 105 ? 13.471 6.162 -23.853 1.00 80.44 105 ASP A O 1
ATOM 829 N N . ALA A 1 106 ? 15.066 5.226 -22.601 1.00 84.75 106 ALA A N 1
ATOM 830 C CA . ALA A 1 106 ? 14.894 3.916 -23.213 1.00 84.75 106 ALA A CA 1
ATOM 831 C C . ALA A 1 106 ? 13.465 3.384 -23.019 1.00 84.75 106 ALA A C 1
ATOM 833 O O . ALA A 1 106 ? 12.863 3.495 -21.940 1.00 84.75 106 ALA A O 1
ATOM 834 N N . ALA A 1 107 ? 12.952 2.734 -24.065 1.00 84.38 107 ALA A N 1
ATOM 835 C CA . ALA A 1 107 ? 11.656 2.078 -24.028 1.00 84.38 107 ALA A CA 1
ATOM 836 C C . ALA A 1 107 ? 11.652 0.965 -22.966 1.00 84.38 107 ALA A C 1
ATOM 838 O O . ALA A 1 107 ? 12.428 0.005 -22.997 1.00 84.38 107 ALA A O 1
ATOM 839 N N . GLY A 1 108 ? 10.752 1.116 -22.000 1.00 84.88 108 GLY A N 1
ATOM 840 C CA . GLY A 1 108 ? 10.479 0.152 -20.953 1.00 84.88 108 GLY A CA 1
ATOM 841 C C . GLY A 1 108 ? 9.623 -0.973 -21.491 1.00 84.88 108 GLY A C 1
ATOM 842 O O . GLY A 1 108 ? 10.114 -2.094 -21.634 1.00 84.88 108 GLY A O 1
ATOM 843 N N . TRP A 1 109 ? 8.357 -0.656 -21.774 1.00 86.81 109 TRP A N 1
ATOM 844 C CA . TRP A 1 109 ? 7.341 -1.574 -22.287 1.00 86.81 109 TRP A CA 1
ATOM 845 C C . TRP A 1 109 ? 6.707 -1.043 -23.569 1.00 86.81 109 TRP A C 1
ATOM 847 O O . TRP A 1 109 ? 6.580 0.165 -23.738 1.00 86.81 109 TRP A O 1
ATOM 857 N N . ARG A 1 110 ? 6.243 -1.967 -24.413 1.00 89.56 110 ARG A N 1
ATOM 858 C CA . ARG A 1 110 ? 5.365 -1.680 -25.543 1.00 89.56 110 ARG A CA 1
ATOM 859 C C . ARG A 1 110 ? 3.960 -2.134 -25.185 1.00 89.56 110 ARG A C 1
ATOM 861 O O . ARG A 1 110 ? 3.738 -3.318 -24.929 1.00 89.56 110 ARG A O 1
ATOM 868 N N . LEU A 1 111 ? 3.033 -1.191 -25.124 1.00 87.31 111 LEU A N 1
ATOM 869 C CA . LEU A 1 111 ? 1.636 -1.457 -24.815 1.00 87.31 111 LEU A CA 1
ATOM 870 C C . LEU A 1 111 ? 0.912 -2.057 -26.035 1.00 87.31 111 LEU A C 1
ATOM 872 O O . LEU A 1 111 ? 1.298 -1.804 -27.179 1.00 87.31 111 LEU A O 1
ATOM 876 N N . PRO A 1 112 ? -0.168 -2.831 -25.827 1.00 89.62 112 PRO A N 1
ATOM 877 C CA . PRO A 1 112 ? -0.981 -3.339 -26.932 1.00 89.62 112 PRO A CA 1
ATOM 878 C C . PRO A 1 112 ? -1.822 -2.241 -27.610 1.00 89.62 112 PRO A C 1
ATOM 880 O O . PRO A 1 112 ? -2.400 -2.478 -28.666 1.00 89.62 112 PRO A O 1
ATOM 883 N N . PHE A 1 113 ? -1.885 -1.044 -27.024 1.00 90.19 113 PHE A N 1
ATOM 884 C CA . PHE A 1 113 ? -2.599 0.127 -27.529 1.00 90.19 113 PHE A CA 1
ATOM 885 C C . PHE A 1 113 ? -1.703 1.367 -27.476 1.00 90.19 113 PHE A C 1
ATOM 887 O O . PHE A 1 113 ? -0.763 1.435 -26.684 1.00 90.19 113 PHE A O 1
ATOM 894 N N . ALA A 1 114 ? -1.997 2.349 -28.326 1.00 89.44 114 ALA A N 1
ATOM 895 C CA . ALA A 1 114 ? -1.296 3.626 -28.324 1.00 89.44 114 ALA A CA 1
ATOM 896 C C . ALA A 1 114 ? -1.604 4.419 -27.045 1.00 89.44 114 ALA A C 1
ATOM 898 O O . ALA A 1 114 ? -2.748 4.469 -26.587 1.00 89.44 114 ALA A O 1
ATOM 899 N N . VAL A 1 115 ? -0.580 5.055 -26.485 1.00 87.06 115 VAL A N 1
ATOM 900 C CA . VAL A 1 115 ? -0.712 5.999 -25.381 1.00 87.06 115 VAL A CA 1
ATOM 901 C C . VAL A 1 115 ? -1.484 7.225 -25.878 1.00 87.06 115 VAL A C 1
ATOM 903 O O . VAL A 1 115 ? -1.062 7.844 -26.857 1.00 87.06 115 VAL A O 1
ATOM 906 N N . PRO A 1 116 ? -2.582 7.618 -25.208 1.00 87.94 116 PRO A N 1
ATOM 907 C CA . PRO A 1 116 ? -3.306 8.838 -25.547 1.00 87.94 116 PRO A CA 1
ATOM 908 C C . PRO A 1 116 ? -2.406 10.075 -25.468 1.00 87.94 116 PRO A C 1
ATOM 910 O O . PRO A 1 116 ? -1.617 10.195 -24.529 1.00 87.94 116 PRO A O 1
ATOM 913 N N . ASP A 1 117 ? -2.565 11.032 -26.387 1.00 86.12 117 ASP A N 1
ATOM 914 C CA . ASP A 1 117 ? -1.664 12.191 -26.497 1.00 86.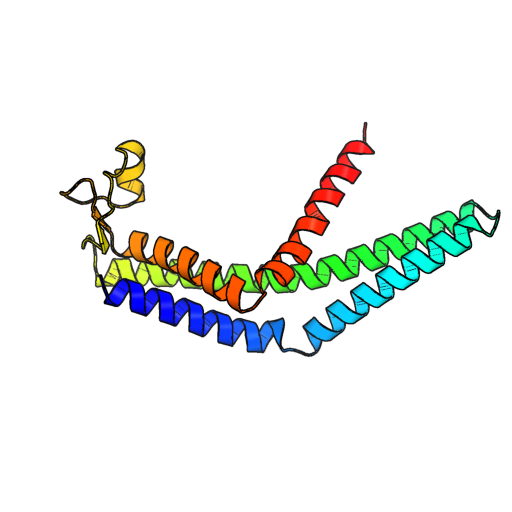12 117 ASP A CA 1
ATOM 915 C C . ASP A 1 117 ? -1.552 13.011 -25.204 1.00 86.12 117 ASP A C 1
ATOM 917 O O . ASP A 1 117 ? -0.453 13.407 -24.816 1.00 86.12 117 ASP A O 1
ATOM 921 N N . PHE A 1 118 ? -2.654 13.164 -24.460 1.00 87.81 118 PHE A N 1
ATOM 922 C CA . PHE A 1 118 ? -2.656 13.863 -23.169 1.00 87.81 118 PHE A CA 1
ATOM 923 C C . PHE A 1 118 ? -1.785 13.183 -22.094 1.00 87.81 118 PHE A C 1
ATOM 925 O O . PHE A 1 118 ? -1.387 13.826 -21.125 1.00 87.81 118 PHE A O 1
ATOM 932 N N . ALA A 1 119 ? -1.490 11.887 -22.239 1.00 84.94 119 ALA A N 1
ATOM 933 C CA . ALA A 1 119 ? -0.717 11.091 -21.288 1.00 84.94 119 ALA A CA 1
ATOM 934 C C . ALA A 1 119 ? 0.733 10.843 -21.741 1.00 84.94 119 ALA A C 1
ATOM 936 O O . ALA A 1 119 ? 1.533 10.335 -20.953 1.00 84.94 119 ALA A O 1
ATOM 937 N N . ARG A 1 120 ? 1.106 11.213 -22.976 1.00 82.81 120 ARG A N 1
ATOM 938 C CA . ARG A 1 120 ? 2.435 10.911 -23.547 1.00 82.81 120 ARG A CA 1
ATOM 939 C C . ARG A 1 120 ? 3.577 11.522 -22.746 1.00 82.81 120 ARG A C 1
ATOM 941 O O . ARG A 1 120 ? 4.557 10.831 -22.483 1.00 82.81 120 ARG A O 1
ATOM 948 N N . GLY A 1 121 ? 3.425 12.767 -22.291 1.00 82.56 121 GLY A N 1
ATOM 949 C CA . GLY A 1 121 ? 4.426 13.430 -21.449 1.00 82.56 121 GLY A CA 1
ATOM 950 C C . GLY A 1 121 ? 4.589 12.771 -20.075 1.00 82.56 121 GLY A C 1
ATOM 951 O O . GLY A 1 121 ? 5.703 12.650 -19.575 1.00 82.56 121 GLY A O 1
ATOM 952 N N . LEU A 1 122 ? 3.491 12.281 -19.489 1.00 84.00 122 LEU A N 1
ATOM 953 C CA . LEU A 1 122 ? 3.508 11.613 -18.185 1.00 84.00 122 LEU A CA 1
ATOM 954 C C . LEU A 1 122 ? 4.138 10.218 -18.263 1.00 84.00 122 LEU A C 1
ATOM 956 O O . LEU A 1 122 ? 4.923 9.846 -17.395 1.00 84.00 122 LEU A O 1
ATOM 960 N N . LEU A 1 123 ? 3.795 9.444 -19.295 1.00 83.94 123 LEU A N 1
ATOM 961 C CA . LEU A 1 123 ? 4.304 8.082 -19.471 1.00 83.94 123 LEU A CA 1
ATOM 962 C C . LEU A 1 123 ? 5.694 8.048 -20.127 1.00 83.94 123 LEU A C 1
ATOM 964 O O . LEU A 1 123 ? 6.342 6.998 -20.125 1.00 83.94 123 LEU A O 1
ATOM 968 N N . GLY A 1 124 ? 6.157 9.193 -20.640 1.00 80.44 124 GLY A N 1
ATOM 969 C CA . GLY A 1 124 ? 7.371 9.329 -21.438 1.00 80.44 124 GLY A CA 1
ATOM 970 C C . GLY A 1 124 ? 7.311 8.437 -22.665 1.00 80.44 124 GLY A C 1
ATOM 971 O O . GLY A 1 124 ? 8.150 7.552 -22.820 1.00 80.44 124 GLY A O 1
ATOM 972 N N . ALA A 1 125 ? 6.260 8.613 -23.464 1.00 75.94 125 ALA A N 1
ATOM 973 C CA . ALA A 1 125 ? 6.095 7.857 -24.692 1.00 75.94 125 ALA A CA 1
ATOM 974 C C . ALA A 1 125 ? 7.166 8.256 -25.715 1.00 75.94 125 ALA A C 1
ATOM 976 O O . ALA A 1 125 ? 7.399 9.447 -25.925 1.00 75.94 125 ALA A O 1
ATOM 977 N N . GLY A 1 126 ? 7.821 7.256 -26.308 1.00 71.44 126 GLY A N 1
ATOM 978 C CA . GLY A 1 126 ? 8.888 7.446 -27.292 1.00 71.44 126 GLY A CA 1
ATOM 979 C C . GLY A 1 126 ? 8.361 7.702 -28.707 1.00 71.44 126 GLY A C 1
ATOM 980 O O . GLY A 1 126 ? 7.225 8.142 -28.902 1.00 71.44 126 GLY A O 1
ATOM 981 N N . GLU A 1 127 ? 9.194 7.401 -29.705 1.00 78.25 127 GLU A N 1
ATOM 982 C CA . GLU A 1 127 ? 8.835 7.531 -31.125 1.00 78.25 127 GLU A CA 1
ATOM 983 C C . GLU A 1 127 ? 7.646 6.635 -31.515 1.00 78.25 127 GLU A C 1
ATOM 985 O O . GLU A 1 127 ? 6.736 7.095 -32.207 1.00 78.25 127 GLU A O 1
ATOM 990 N N . ASP A 1 128 ? 7.594 5.383 -31.031 1.00 85.44 128 ASP A N 1
ATOM 991 C CA . ASP A 1 128 ? 6.393 4.548 -31.172 1.00 85.44 128 ASP A CA 1
ATOM 992 C C . ASP A 1 128 ? 5.349 4.993 -30.129 1.00 85.44 128 ASP A C 1
ATOM 994 O O . ASP A 1 128 ? 5.635 4.989 -28.926 1.00 85.44 128 ASP A O 1
ATOM 998 N N . PRO A 1 129 ? 4.115 5.335 -30.545 1.00 85.25 129 PRO A N 1
ATOM 999 C CA . PRO A 1 129 ? 3.061 5.776 -29.635 1.00 85.25 129 PRO A CA 1
ATOM 1000 C C . PRO A 1 129 ? 2.647 4.717 -28.604 1.00 85.25 129 PRO A C 1
ATOM 1002 O O . PRO A 1 129 ? 1.928 5.042 -27.665 1.00 85.25 129 PRO A O 1
ATOM 1005 N N . ARG A 1 130 ? 3.055 3.455 -28.757 1.00 89.00 130 ARG A N 1
ATOM 1006 C CA . ARG A 1 130 ? 2.790 2.372 -27.800 1.00 89.00 130 ARG A CA 1
ATOM 1007 C C . ARG A 1 130 ? 3.880 2.215 -26.746 1.00 89.00 130 ARG A C 1
ATOM 1009 O O . ARG A 1 130 ? 3.655 1.516 -25.757 1.00 89.00 130 ARG A O 1
ATOM 1016 N N . ASP A 1 131 ? 5.051 2.802 -26.960 1.00 89.88 131 ASP A N 1
ATOM 1017 C CA . ASP A 1 131 ? 6.178 2.630 -26.055 1.00 89.88 131 ASP A CA 1
ATOM 1018 C C . ASP A 1 131 ? 6.034 3.569 -24.857 1.00 89.88 131 ASP A C 1
ATOM 1020 O O . ASP A 1 131 ? 5.670 4.731 -25.001 1.00 89.88 131 ASP A O 1
ATOM 1024 N N . ILE A 1 132 ? 6.322 3.059 -23.663 1.00 90.31 132 ILE A N 1
ATOM 1025 C CA . ILE A 1 132 ? 6.448 3.844 -22.430 1.00 90.31 132 ILE A CA 1
ATOM 1026 C C . ILE A 1 132 ? 7.879 3.732 -21.917 1.00 90.31 132 ILE A C 1
ATOM 1028 O O . ILE A 1 132 ? 8.502 2.678 -22.070 1.00 90.31 132 ILE A O 1
ATOM 1032 N N . ASN A 1 133 ? 8.409 4.778 -21.282 1.00 90.62 133 ASN A N 1
ATOM 1033 C CA . ASN A 1 133 ? 9.786 4.741 -20.787 1.00 90.62 133 ASN A CA 1
ATOM 1034 C C . ASN A 1 133 ? 9.988 3.688 -19.673 1.00 90.62 133 ASN A C 1
ATOM 1036 O O . ASN A 1 133 ? 9.044 3.204 -19.035 1.00 90.62 133 ASN A O 1
ATOM 1040 N N . ALA A 1 134 ? 11.249 3.333 -19.425 1.00 90.62 134 ALA A N 1
ATOM 1041 C CA . ALA A 1 134 ? 11.636 2.331 -18.433 1.00 90.62 134 ALA A CA 1
ATOM 1042 C C . ALA A 1 134 ? 11.159 2.645 -17.003 1.00 90.62 134 ALA A C 1
ATOM 1044 O O . ALA A 1 134 ? 10.752 1.731 -16.285 1.00 90.62 134 ALA A O 1
ATOM 1045 N N . ALA A 1 135 ? 11.167 3.914 -16.588 1.00 90.81 135 ALA A N 1
ATOM 1046 C CA . ALA A 1 135 ? 10.760 4.320 -15.241 1.00 90.81 135 ALA A CA 1
ATOM 1047 C C . ALA A 1 135 ? 9.243 4.181 -15.028 1.00 90.81 135 ALA A C 1
ATOM 1049 O O . ALA A 1 135 ? 8.796 3.669 -14.002 1.00 90.81 135 ALA A O 1
ATOM 1050 N N . THR A 1 136 ? 8.444 4.568 -16.018 1.00 90.62 136 THR A N 1
ATOM 1051 C CA . THR A 1 136 ? 6.991 4.386 -16.034 1.00 90.62 136 THR A CA 1
ATOM 1052 C C . THR A 1 136 ? 6.643 2.904 -16.032 1.00 90.62 136 THR A C 1
ATOM 1054 O O . THR A 1 136 ? 5.827 2.462 -15.222 1.00 90.62 136 THR A O 1
ATOM 1057 N N . ALA A 1 137 ? 7.299 2.115 -16.890 1.00 91.81 137 ALA A N 1
ATOM 1058 C CA . ALA A 1 137 ? 7.123 0.668 -16.912 1.00 91.81 137 ALA A CA 1
ATOM 1059 C C . ALA A 1 137 ? 7.456 0.052 -15.544 1.00 91.81 137 ALA A C 1
ATOM 1061 O O . ALA A 1 137 ? 6.682 -0.758 -15.037 1.00 91.81 137 ALA A O 1
ATOM 1062 N N . PHE A 1 138 ? 8.546 0.485 -14.903 1.00 92.75 138 PHE A N 1
ATOM 1063 C CA . PHE A 1 138 ? 8.920 0.051 -13.558 1.00 92.75 138 PHE A CA 1
ATOM 1064 C C . PHE A 1 138 ? 7.831 0.359 -12.526 1.00 92.75 138 PHE A C 1
ATOM 1066 O O . PHE A 1 138 ? 7.453 -0.527 -11.761 1.00 92.75 138 PHE A O 1
ATOM 1073 N N . LEU A 1 139 ? 7.293 1.582 -12.506 1.00 91.88 139 LEU A N 1
ATOM 1074 C CA . LEU A 1 139 ? 6.228 1.969 -11.575 1.00 91.88 139 LEU A CA 1
ATOM 1075 C C . LEU A 1 139 ? 4.980 1.101 -11.763 1.00 91.88 139 LEU A C 1
ATOM 1077 O O . LEU A 1 139 ? 4.501 0.502 -10.800 1.00 91.88 139 LEU A O 1
ATOM 1081 N N . LEU A 1 140 ? 4.488 0.986 -12.999 1.00 90.44 140 LEU A N 1
ATOM 1082 C CA . LEU A 1 140 ? 3.296 0.195 -13.317 1.00 90.44 140 LEU A CA 1
ATOM 1083 C C . LEU A 1 140 ? 3.480 -1.274 -12.931 1.00 90.44 140 LEU A C 1
ATOM 1085 O O . LEU A 1 140 ? 2.646 -1.844 -12.227 1.00 90.44 140 LEU A O 1
ATOM 1089 N N . THR A 1 141 ? 4.609 -1.862 -13.326 1.00 91.44 141 THR A N 1
ATOM 1090 C CA . THR A 1 141 ? 4.945 -3.255 -13.013 1.00 91.44 141 THR A CA 1
ATOM 1091 C C . THR A 1 141 ? 5.014 -3.477 -11.507 1.00 91.44 141 THR A C 1
ATOM 1093 O O . THR A 1 141 ? 4.448 -4.439 -10.994 1.00 91.44 141 THR A O 1
ATOM 1096 N N . THR A 1 142 ? 5.654 -2.558 -10.782 1.00 92.69 142 THR A N 1
ATOM 1097 C CA . THR A 1 142 ? 5.777 -2.615 -9.322 1.00 92.69 142 THR A CA 1
ATOM 1098 C C . THR A 1 142 ? 4.402 -2.601 -8.655 1.00 92.69 142 THR A C 1
ATOM 1100 O O . THR A 1 142 ? 4.146 -3.434 -7.791 1.00 92.69 142 THR A O 1
ATOM 1103 N N . PHE A 1 143 ? 3.475 -1.735 -9.078 1.00 87.94 143 PHE A N 1
ATOM 1104 C CA . PHE A 1 143 ? 2.117 -1.715 -8.519 1.00 87.94 143 PHE A CA 1
ATOM 1105 C C . PHE A 1 143 ? 1.330 -2.998 -8.807 1.00 87.94 143 PHE A C 1
ATOM 1107 O O . PHE A 1 143 ? 0.673 -3.522 -7.902 1.00 87.94 143 PHE A O 1
ATOM 1114 N N . VAL A 1 144 ? 1.418 -3.528 -10.030 1.00 89.75 144 VAL A N 1
ATOM 1115 C CA . VAL A 1 144 ? 0.734 -4.772 -10.414 1.00 89.75 144 VAL A CA 1
ATOM 1116 C C . VAL A 1 144 ? 1.282 -5.958 -9.622 1.00 89.75 144 VAL A C 1
ATOM 1118 O O . VAL A 1 144 ? 0.513 -6.662 -8.969 1.00 89.75 144 VAL A O 1
ATOM 1121 N N . ILE A 1 145 ? 2.605 -6.145 -9.594 1.00 90.50 145 ILE A N 1
ATOM 1122 C CA . ILE A 1 145 ? 3.244 -7.227 -8.832 1.00 90.50 145 ILE A CA 1
ATOM 1123 C C . ILE A 1 145 ? 2.905 -7.102 -7.345 1.00 90.50 145 ILE A C 1
ATOM 1125 O O . ILE A 1 145 ? 2.532 -8.087 -6.709 1.00 90.50 145 ILE A O 1
ATOM 1129 N N . ARG A 1 146 ? 2.974 -5.888 -6.783 1.00 86.12 146 ARG A N 1
ATOM 1130 C CA . ARG A 1 146 ? 2.643 -5.644 -5.375 1.00 86.12 146 ARG A CA 1
ATOM 1131 C C . ARG A 1 146 ? 1.201 -6.022 -5.048 1.00 86.12 146 ARG A C 1
ATOM 1133 O O . ARG A 1 146 ? 0.957 -6.538 -3.958 1.00 86.12 146 ARG A O 1
ATOM 1140 N N . SER A 1 147 ? 0.268 -5.765 -5.966 1.00 83.06 147 SER A N 1
ATOM 1141 C CA . SER A 1 147 ? -1.128 -6.183 -5.835 1.00 83.06 147 SER A CA 1
ATOM 1142 C C . SER A 1 147 ? -1.249 -7.702 -5.804 1.00 83.06 147 SER A C 1
ATOM 1144 O O . SER A 1 147 ? -1.841 -8.230 -4.870 1.00 83.06 147 SER A O 1
ATOM 1146 N N . VAL A 1 148 ? -0.656 -8.389 -6.784 1.00 86.25 148 VAL A N 1
ATOM 1147 C CA . VAL A 1 148 ? -0.725 -9.853 -6.910 1.00 86.25 148 VAL A CA 1
ATOM 1148 C C . VAL A 1 148 ? -0.116 -10.537 -5.686 1.00 86.25 148 VAL A C 1
ATOM 1150 O O . VAL A 1 148 ? -0.755 -11.385 -5.072 1.00 86.25 148 VAL A O 1
ATOM 1153 N N . ILE A 1 149 ? 1.083 -10.122 -5.264 1.00 83.94 149 ILE A N 1
ATOM 1154 C CA . ILE A 1 149 ? 1.726 -10.638 -4.044 1.00 83.94 149 ILE A CA 1
ATOM 1155 C C . ILE A 1 149 ? 0.846 -10.380 -2.813 1.00 83.94 149 ILE A C 1
ATOM 1157 O O . ILE A 1 149 ? 0.714 -11.241 -1.947 1.00 83.94 149 ILE A O 1
ATOM 1161 N N . GLY A 1 150 ? 0.225 -9.199 -2.737 1.00 76.44 150 GLY A N 1
ATOM 1162 C CA . GLY A 1 150 ? -0.672 -8.847 -1.642 1.00 76.44 150 GLY A CA 1
ATOM 1163 C C . GLY A 1 150 ? -1.935 -9.710 -1.575 1.00 76.44 150 GLY A C 1
ATOM 1164 O O . GLY A 1 150 ? -2.408 -9.967 -0.469 1.00 76.44 150 GLY A O 1
ATOM 1165 N N . ASP A 1 151 ? -2.455 -10.157 -2.720 1.00 78.88 151 ASP A N 1
ATOM 1166 C CA . ASP A 1 151 ? -3.577 -11.099 -2.800 1.00 78.88 151 ASP A CA 1
ATOM 1167 C C . ASP A 1 151 ? -3.149 -12.502 -2.339 1.00 78.88 151 ASP A C 1
ATOM 1169 O O . ASP A 1 151 ? -3.818 -13.099 -1.501 1.00 78.88 151 ASP A O 1
ATOM 1173 N N . PHE A 1 152 ? -1.985 -12.993 -2.786 1.00 78.50 152 PHE A N 1
ATOM 1174 C CA . PHE A 1 152 ? -1.455 -14.300 -2.366 1.00 78.50 152 PHE A CA 1
ATOM 1175 C C . PHE A 1 152 ? -1.158 -14.402 -0.864 1.00 78.50 152 PHE A C 1
ATOM 1177 O O . PHE A 1 152 ? -1.279 -15.478 -0.286 1.00 78.50 152 PHE A O 1
ATOM 1184 N N . LEU A 1 153 ? -0.751 -13.302 -0.228 1.00 72.44 153 LEU A N 1
ATOM 1185 C CA . LEU A 1 153 ? -0.365 -13.275 1.190 1.00 72.44 153 LEU A CA 1
ATOM 1186 C C . LEU A 1 153 ? -1.470 -12.742 2.111 1.00 72.44 153 LEU A C 1
ATOM 1188 O O . LEU A 1 153 ? -1.211 -12.432 3.280 1.00 72.44 153 LEU A O 1
ATOM 1192 N N . ASP A 1 154 ? -2.686 -12.584 1.585 1.00 68.25 154 ASP A N 1
ATOM 1193 C CA . ASP A 1 154 ? -3.864 -12.073 2.294 1.00 68.25 154 ASP A CA 1
ATOM 1194 C C . ASP A 1 154 ? -3.645 -10.692 2.955 1.00 68.25 154 ASP A C 1
ATOM 1196 O O . ASP A 1 154 ? -4.252 -10.290 3.953 1.00 68.25 154 ASP A O 1
ATOM 1200 N N . ARG A 1 155 ? -2.714 -9.914 2.393 1.00 66.25 155 ARG A N 1
ATOM 1201 C CA . ARG A 1 155 ? -2.406 -8.550 2.835 1.00 66.25 155 ARG A CA 1
ATOM 1202 C C . ARG A 1 155 ? -3.563 -7.618 2.508 1.00 66.25 155 ARG A C 1
ATOM 1204 O O . ARG A 1 155 ? -3.792 -6.666 3.253 1.00 66.25 155 ARG A O 1
ATOM 1211 N N . ARG A 1 156 ? -4.307 -7.882 1.426 1.00 59.22 156 ARG A N 1
ATOM 1212 C CA . ARG A 1 156 ? -5.489 -7.089 1.070 1.00 59.22 156 ARG A CA 1
ATOM 1213 C C . ARG A 1 156 ? -6.551 -7.109 2.157 1.00 59.22 156 ARG A C 1
ATOM 1215 O O . ARG A 1 156 ? -7.091 -6.044 2.404 1.00 59.22 156 ARG A O 1
ATOM 1222 N N . VAL A 1 157 ? -6.791 -8.219 2.854 1.00 56.38 157 VAL A N 1
ATOM 1223 C CA . VAL A 1 157 ? -7.736 -8.249 3.984 1.00 56.38 157 VAL A CA 1
ATOM 1224 C C . VAL A 1 157 ? -7.201 -7.419 5.153 1.00 56.38 157 VAL A C 1
ATOM 1226 O O . VAL A 1 157 ? -7.886 -6.518 5.630 1.00 56.38 157 VAL A O 1
ATOM 1229 N N . ARG A 1 158 ? -5.922 -7.583 5.523 1.00 61.12 158 ARG A N 1
ATOM 1230 C CA . ARG A 1 158 ? -5.280 -6.797 6.604 1.00 61.12 158 ARG A CA 1
ATOM 1231 C C . ARG A 1 158 ? -5.274 -5.287 6.339 1.00 61.12 158 ARG A C 1
ATOM 1233 O O . ARG A 1 158 ? -5.441 -4.483 7.258 1.00 61.12 158 ARG A O 1
ATOM 1240 N N . VAL A 1 159 ? -5.071 -4.898 5.081 1.00 59.66 159 VAL A N 1
ATOM 1241 C CA . VAL A 1 159 ? -5.048 -3.506 4.619 1.00 59.66 159 VAL A CA 1
ATOM 1242 C C . VAL A 1 159 ? -6.477 -2.980 4.447 1.00 59.66 159 VAL A C 1
ATOM 1244 O O . VAL A 1 159 ? -6.803 -1.938 5.006 1.00 59.66 159 VAL A O 1
ATOM 1247 N N . ALA A 1 160 ? -7.363 -3.690 3.750 1.00 53.72 160 ALA A N 1
ATOM 1248 C CA . ALA A 1 160 ? -8.752 -3.285 3.541 1.00 53.72 160 ALA A CA 1
ATOM 1249 C C . ALA A 1 160 ? -9.506 -3.145 4.866 1.00 53.72 160 ALA A C 1
ATOM 1251 O O . ALA A 1 160 ? -10.133 -2.110 5.061 1.00 53.72 160 ALA A O 1
ATOM 1252 N N . ASP A 1 161 ? -9.358 -4.071 5.817 1.00 54.28 161 ASP A N 1
ATOM 1253 C CA . ASP A 1 161 ? -9.957 -3.957 7.154 1.00 54.28 161 ASP A CA 1
ATOM 1254 C C . ASP A 1 161 ? -9.438 -2.744 7.928 1.00 54.28 161 ASP A C 1
ATOM 1256 O O . ASP A 1 161 ? -10.143 -2.161 8.760 1.00 54.28 161 ASP A O 1
ATOM 1260 N N . ALA A 1 162 ? -8.187 -2.346 7.685 1.00 55.78 162 ALA A N 1
ATOM 1261 C CA . ALA A 1 162 ? -7.637 -1.120 8.236 1.00 55.78 162 ALA A CA 1
ATOM 1262 C C . ALA A 1 162 ? -8.265 0.125 7.581 1.00 55.78 162 ALA A C 1
ATOM 1264 O O . ALA A 1 162 ? -8.456 1.110 8.279 1.00 55.78 162 ALA A O 1
ATOM 1265 N N . TYR A 1 163 ? -8.651 0.112 6.303 1.00 51.56 163 TYR A N 1
ATOM 1266 C CA . TYR A 1 163 ? -9.156 1.307 5.604 1.00 51.56 163 TYR A CA 1
ATOM 1267 C C . TYR A 1 163 ? -10.697 1.420 5.520 1.00 51.56 163 TYR A C 1
ATOM 1269 O O . TYR A 1 163 ? -11.227 2.526 5.646 1.00 51.56 163 TYR A O 1
ATOM 1277 N N . THR A 1 164 ? -11.452 0.331 5.353 1.00 50.72 164 THR A N 1
ATOM 1278 C CA . THR A 1 164 ? -12.928 0.355 5.200 1.00 50.72 164 THR A CA 1
ATOM 1279 C C . THR A 1 164 ? -13.654 0.768 6.480 1.00 50.72 164 THR A C 1
ATOM 1281 O O . THR A 1 164 ? -14.656 1.485 6.427 1.00 50.72 164 THR A O 1
ATOM 1284 N N . SER A 1 165 ? -13.095 0.422 7.638 1.00 49.06 165 SER A N 1
ATOM 1285 C CA . SER A 1 165 ? -13.563 0.874 8.954 1.00 49.06 165 SER A CA 1
ATOM 1286 C C . SER A 1 165 ? -13.458 2.404 9.140 1.00 49.06 165 SER A C 1
ATOM 1288 O O . SER A 1 165 ? -14.163 2.974 9.971 1.00 49.06 165 SER A O 1
ATOM 1290 N N . ALA A 1 166 ? -12.642 3.107 8.338 1.00 45.28 166 ALA A N 1
ATOM 1291 C CA . ALA A 1 166 ? -12.530 4.569 8.369 1.00 45.28 166 ALA A CA 1
ATOM 1292 C C . ALA A 1 166 ? -13.636 5.260 7.554 1.00 45.28 166 ALA A C 1
ATOM 1294 O O . ALA A 1 166 ? -14.236 6.223 8.025 1.00 45.28 166 ALA A O 1
ATOM 1295 N N . SER A 1 167 ? -13.942 4.743 6.358 1.00 45.88 167 SER A N 1
ATOM 1296 C CA . SER A 1 167 ? -14.926 5.345 5.445 1.00 45.88 167 SER A CA 1
ATOM 1297 C C . SER A 1 167 ? -16.359 5.283 5.986 1.00 45.88 167 SER A C 1
ATOM 1299 O O . SER A 1 167 ? -17.097 6.264 5.868 1.00 45.88 167 SER A O 1
ATOM 1301 N N . ARG A 1 168 ? -16.745 4.176 6.645 1.00 49.47 168 ARG A N 1
ATOM 1302 C CA . ARG A 1 168 ? -18.051 4.080 7.328 1.00 49.47 168 ARG A CA 1
ATOM 1303 C C . ARG A 1 168 ? -18.208 5.154 8.404 1.00 49.47 168 ARG A C 1
ATOM 1305 O O . ARG A 1 168 ? -19.260 5.771 8.501 1.00 49.47 168 ARG A O 1
ATOM 1312 N N . ARG A 1 169 ? -17.137 5.453 9.138 1.00 49.31 169 ARG A N 1
ATOM 1313 C CA . ARG A 1 169 ? -17.163 6.397 10.256 1.00 49.31 169 ARG A CA 1
ATOM 1314 C C . ARG A 1 169 ? -17.189 7.862 9.825 1.00 49.31 169 ARG A C 1
ATOM 1316 O O . ARG A 1 169 ? -17.859 8.665 10.464 1.00 49.31 169 ARG A O 1
ATOM 1323 N N . THR A 1 170 ? -16.508 8.216 8.733 1.00 47.78 170 THR A N 1
ATOM 1324 C CA . THR A 1 170 ? -16.620 9.560 8.140 1.00 47.78 170 THR A CA 1
ATOM 1325 C C . THR A 1 170 ? -18.040 9.808 7.633 1.00 47.78 170 THR A C 1
ATOM 1327 O O . THR A 1 170 ? -18.594 10.873 7.882 1.00 47.78 170 THR A O 1
ATOM 1330 N N . LYS A 1 171 ? -18.668 8.798 7.011 1.00 47.72 171 LYS A N 1
ATOM 1331 C CA . LYS A 1 171 ? -20.078 8.867 6.599 1.00 47.72 171 LYS A CA 1
ATOM 1332 C C . LYS A 1 171 ? -21.040 8.975 7.790 1.00 47.72 171 LYS A C 1
ATOM 1334 O O . LYS A 1 171 ? -21.962 9.780 7.744 1.00 47.72 171 LYS A O 1
ATOM 1339 N N . GLU A 1 172 ? -20.814 8.227 8.868 1.00 49.81 172 GLU A N 1
ATOM 1340 C CA . GLU A 1 172 ? -21.646 8.298 10.082 1.00 49.81 172 GLU A CA 1
ATOM 1341 C C . GLU A 1 172 ? -21.515 9.625 10.843 1.00 49.81 172 GLU A C 1
ATOM 1343 O O . GLU A 1 172 ? -22.495 10.100 11.413 1.00 49.81 172 GLU A O 1
ATOM 1348 N N . LEU A 1 173 ? -20.326 10.237 10.858 1.00 48.88 173 LEU A N 1
ATOM 1349 C CA . LEU A 1 173 ? -20.112 11.560 11.453 1.00 48.88 173 LEU A CA 1
ATOM 1350 C C . LEU A 1 173 ? -20.770 12.666 10.615 1.00 48.88 173 LEU A C 1
ATOM 1352 O O . LEU A 1 173 ? -21.412 13.548 11.175 1.00 48.88 173 LEU A O 1
ATOM 1356 N N . MET A 1 174 ? -20.685 12.585 9.285 1.00 43.56 174 MET A N 1
ATOM 1357 C CA . MET A 1 174 ? -21.355 13.534 8.387 1.00 43.56 174 MET A CA 1
ATOM 1358 C C . MET A 1 174 ? -22.887 13.460 8.493 1.00 43.56 174 MET A C 1
ATOM 1360 O O . MET A 1 174 ? -23.529 14.502 8.546 1.00 43.56 174 MET A O 1
ATOM 1364 N N . ASN A 1 175 ? -23.468 12.263 8.632 1.00 47.25 175 ASN A N 1
ATOM 1365 C CA . ASN A 1 175 ? -24.919 12.089 8.796 1.00 47.25 175 ASN A CA 1
ATOM 1366 C C . ASN A 1 175 ? -25.468 12.487 10.178 1.00 47.25 175 ASN A C 1
ATOM 1368 O O . ASN A 1 175 ? -26.678 12.571 10.333 1.00 47.25 175 ASN A O 1
ATOM 1372 N N . LYS A 1 176 ? -24.620 12.701 11.193 1.00 48.31 176 LYS A N 1
ATOM 1373 C CA . LYS A 1 176 ? -25.046 13.187 12.524 1.00 48.31 176 LYS A CA 1
ATOM 1374 C C . LYS A 1 176 ? -24.941 14.703 12.693 1.00 48.31 176 LYS A C 1
ATOM 1376 O O . LYS A 1 176 ? -25.261 15.207 13.765 1.00 48.31 176 LYS A O 1
ATOM 1381 N N . THR A 1 177 ? -24.445 15.403 11.674 1.00 48.28 177 THR A N 1
ATOM 1382 C CA . THR A 1 177 ? -24.265 16.865 11.685 1.00 48.28 177 THR A CA 1
ATOM 1383 C C . THR A 1 177 ? -25.273 17.576 10.765 1.00 48.28 177 THR A C 1
ATOM 1385 O O . THR A 1 177 ? -25.154 18.778 10.544 1.00 48.28 177 THR A O 1
ATOM 1388 N N . GLN A 1 178 ? -26.252 16.831 10.237 1.00 39.34 178 GLN A N 1
ATOM 1389 C CA . GLN A 1 178 ? -27.468 17.313 9.572 1.00 39.34 178 GLN A CA 1
ATOM 1390 C C . GLN A 1 178 ? -28.672 16.970 10.447 1.00 39.34 178 GLN A C 1
ATOM 1392 O O . GLN A 1 178 ? -29.619 17.783 10.454 1.00 39.34 178 GLN A O 1
#

Radius of gyration: 23.1 Å; chains: 1; bounding box: 54×32×65 Å

Secondary structure (DSSP, 8-state):
-HHHHHHHHHHHHHHHHHHIIIIISSHHHHHHHHHHHHHHHHHHHHHHHHHH---HHHHHHHHHHHHHHHHHHHHHHHHHHHHHHHHHHHHHHHHHHHHHHHHTT-EEEE-SSPPPHHHHHHHT--SSTTEEEHHHHHHHHHHHHHHHHHHHTTHHHHHHHHHHHHHHHHHHHHTT--